Protein AF-A0A2Z2NX23-F1 (afdb_monomer)

Mean predicted aligned error: 9.56 Å

Secondary structure (DSSP, 8-state):
--EEEE-TTS--HHHHHHHHTSTTGGGEEEE-TT-SPPPSSSEEES--S-THHHHTT-SEEEE---HHHHHHHHHTT---EE---TTSS-THHHHHHHHHHHTTSSEE-SSGGGHHHHHHTHHHHHHTPPP---TTS--HHHHHHHHHHHTT-TTSSSSSS--S-----

Organism: NCBI:txid1192854

Radius of gyration: 20.47 Å; Cα contacts (8 Å, |Δi|>4): 260; chains: 1; bounding box: 51×57×55 Å

Solvent-accessible surface area (backbone atoms only — not comparable to full-atom values): 9864 Å² total; per-residue (Å²): 123,36,35,27,36,38,31,65,87,50,53,51,45,66,46,54,52,36,46,32,74,29,96,59,8,80,42,28,39,33,39,39,30,82,39,84,70,74,65,88,59,22,47,72,48,46,84,72,91,68,59,61,68,49,58,77,67,30,75,39,44,36,31,36,42,62,68,68,61,52,50,54,37,29,72,72,72,41,64,38,39,36,36,33,58,78,88,50,91,62,63,60,40,54,53,50,49,51,50,32,46,77,66,25,45,32,42,69,26,85,42,43,84,41,44,56,64,48,58,75,46,34,76,65,52,52,72,69,40,45,84,64,75,78,92,70,84,74,59,57,67,65,49,50,49,52,52,31,57,74,67,65,61,73,80,77,82,82,77,89,85,82,87,89,85,82,89,82,136

Sequence (169 aa):
MNIFVTVGTTSFDPLVEAVDKGPYAKNALIQIADGLYEPAVARWFRFEPGIQAHIDKADVVVCHGGGGSIFSLLEAGIVPLVVPNTLRRDKHQLEIARWLQRNSFAVVAMYPEQVNEVLESYEEAKQSCVAFTERRFFYQEPLNRMVRAHMGLDDLSSKDQKNSGGNNE

Foldseek 3Di:
DQEEEEADQDAQVLLVVLCLPAPCQQRYEYAGAPDPDDRPRHHYDHDDPDCVVVVVPGPAYEYLDDPVVCVVCLVVVHAHAHEHRPVDPDCVSVVVLVVCVVQQSHRYDPHSNCSRVCVVCVVVSNVSHDRDPPPPPDPPVVVVVVVCVVVVNPPPPPPPPPPDDDDDD

InterPro domains:
  IPR007235 Glycosyl transferase, family 28, C-terminal [PF04101] (3-111)
  IPR039042 UDP-N-acetylglucosamine transferase subunit Alg13-like [PTHR12867] (2-128)
  IPR048097 Cps14G polysaccharide biosynthesis glycosyltransferase-like domain [NF041548] (3-143)

Nearest PDB structures (foldseek):
  7d1i-assembly1_A-2  TM=7.167E-01  e=1.400E-04  Acinetobacter baumannii
  4lei-assembly1_A  TM=6.151E-01  e=4.224E-03  Saccharopolyspora spinosa
  4m60-assembly1_A  TM=5.139E-01  e=1.953E-03  Streptomyces antibioticus
  7naf-assembly1_w  TM=4.918E-01  e=5.959E-01  Saccharomyces cerevisiae BY4741
  8w9u-assembly1_B  TM=2.376E-01  e=3.379E+00  Bacillus subtilis subsp. subtilis str. 168

Structure (mmCIF, N/CA/C/O backbone):
data_AF-A0A2Z2NX23-F1
#
_entry.id   AF-A0A2Z2NX23-F1
#
loop_
_atom_site.group_PDB
_atom_site.id
_atom_site.type_symbol
_atom_site.label_atom_id
_atom_site.label_alt_id
_atom_site.label_comp_id
_atom_site.label_asym_id
_atom_site.label_entity_id
_atom_site.label_seq_id
_atom_site.pdbx_PDB_ins_code
_atom_site.Cartn_x
_atom_site.Cartn_y
_atom_site.Cartn_z
_atom_site.occupancy
_atom_site.B_iso_or_equiv
_atom_site.auth_seq_id
_atom_site.auth_comp_id
_atom_site.auth_asym_id
_atom_site.auth_atom_id
_atom_site.pdbx_PDB_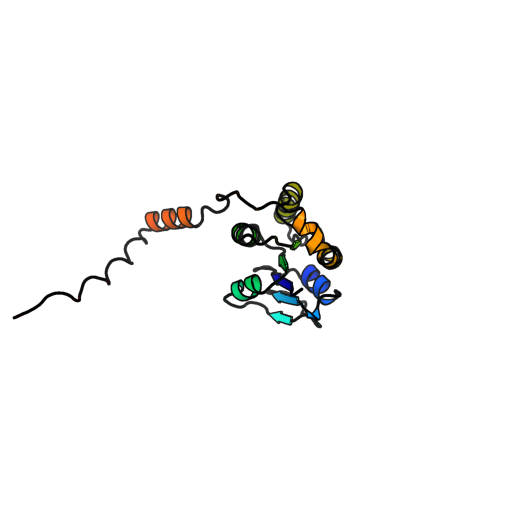model_num
ATOM 1 N N . MET A 1 1 ? -6.491 -7.683 11.327 1.00 89.19 1 MET A N 1
ATOM 2 C CA . MET A 1 1 ? -5.832 -6.834 10.326 1.00 89.19 1 MET A CA 1
ATOM 3 C C . MET A 1 1 ? -4.780 -7.632 9.580 1.0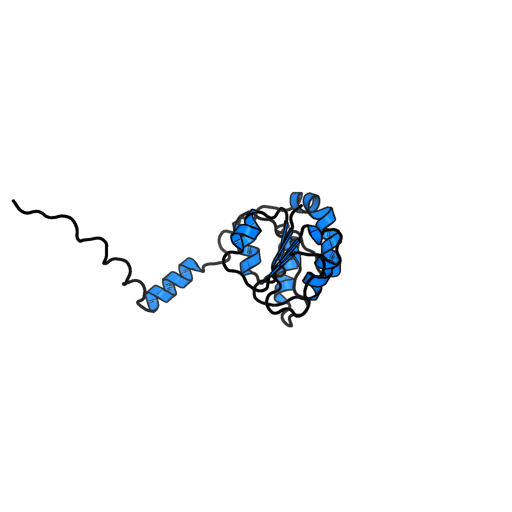0 89.19 1 MET A C 1
ATOM 5 O O . MET A 1 1 ? -3.643 -7.728 10.034 1.00 89.19 1 MET A O 1
ATOM 9 N N . ASN A 1 2 ? -5.198 -8.243 8.476 1.00 96.00 2 ASN A N 1
ATOM 10 C CA . ASN A 1 2 ? -4.369 -8.825 7.432 1.00 96.00 2 ASN A CA 1
ATOM 11 C C . ASN A 1 2 ? -4.049 -7.734 6.410 1.00 96.00 2 ASN A C 1
ATOM 13 O O . ASN A 1 2 ? -4.962 -7.075 5.911 1.00 96.00 2 ASN A O 1
ATOM 17 N N . ILE A 1 3 ? -2.771 -7.554 6.091 1.00 97.94 3 ILE A N 1
ATOM 18 C CA . ILE A 1 3 ? -2.323 -6.495 5.184 1.00 97.94 3 ILE A CA 1
ATOM 19 C C . ILE A 1 3 ? -1.782 -7.138 3.917 1.00 97.94 3 ILE A C 1
ATOM 21 O O . ILE A 1 3 ? -0.922 -8.018 3.980 1.00 97.94 3 ILE A O 1
ATOM 25 N N . PHE A 1 4 ? -2.256 -6.676 2.766 1.00 97.50 4 PHE A N 1
ATOM 26 C CA . PHE A 1 4 ? -1.643 -7.000 1.487 1.00 97.50 4 PHE A CA 1
ATOM 27 C C . PHE A 1 4 ? -0.970 -5.757 0.916 1.00 97.50 4 PHE A C 1
ATOM 29 O O . PHE A 1 4 ? -1.615 -4.729 0.732 1.00 97.50 4 PHE A O 1
ATOM 36 N N . VAL A 1 5 ? 0.329 -5.848 0.646 1.00 96.50 5 VAL A N 1
ATOM 37 C CA . VAL A 1 5 ? 1.117 -4.765 0.057 1.00 96.50 5 VAL A CA 1
ATOM 38 C C . VAL A 1 5 ? 1.483 -5.148 -1.368 1.00 96.50 5 VAL A C 1
ATOM 40 O O . VAL A 1 5 ? 2.073 -6.204 -1.594 1.00 96.50 5 VAL A O 1
ATOM 43 N N . THR A 1 6 ? 1.180 -4.283 -2.334 1.00 93.69 6 THR A N 1
ATOM 44 C CA . THR A 1 6 ? 1.593 -4.473 -3.728 1.00 93.69 6 THR A CA 1
ATOM 45 C C . THR A 1 6 ? 2.357 -3.274 -4.275 1.00 93.69 6 THR A C 1
ATOM 47 O O . THR A 1 6 ? 1.901 -2.129 -4.232 1.00 93.69 6 THR A O 1
ATOM 50 N N . VAL A 1 7 ? 3.534 -3.559 -4.834 1.00 90.38 7 VAL A N 1
ATOM 51 C CA . VAL A 1 7 ? 4.350 -2.602 -5.594 1.00 90.38 7 VAL A CA 1
ATOM 52 C C . VAL A 1 7 ? 4.127 -2.731 -7.116 1.00 90.38 7 VAL A C 1
ATOM 54 O O . VAL A 1 7 ? 4.826 -2.128 -7.928 1.00 90.38 7 VAL A O 1
ATOM 57 N N . GLY A 1 8 ? 3.138 -3.519 -7.551 1.00 85.56 8 GLY A N 1
ATOM 58 C CA . GLY A 1 8 ? 2.881 -3.755 -8.971 1.00 85.56 8 GLY A CA 1
ATOM 59 C C . GLY A 1 8 ? 4.107 -4.321 -9.696 1.00 85.56 8 GLY A C 1
ATOM 60 O O . GLY A 1 8 ? 4.696 -5.308 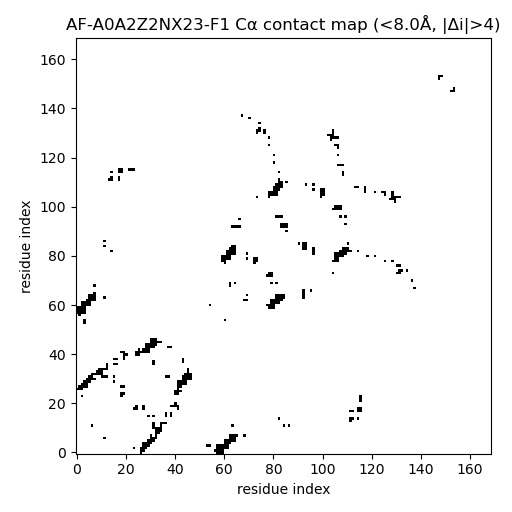-9.264 1.00 85.56 8 GLY A O 1
ATOM 61 N N . THR A 1 9 ? 4.486 -3.708 -10.818 1.00 84.25 9 THR A N 1
ATOM 62 C CA . THR A 1 9 ? 5.634 -4.139 -11.637 1.00 84.25 9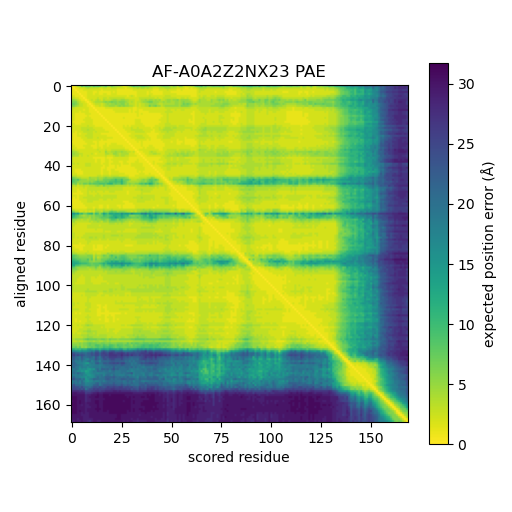 THR A CA 1
ATOM 63 C C . THR A 1 9 ? 6.919 -3.368 -11.361 1.00 84.25 9 THR A C 1
ATOM 65 O O . THR A 1 9 ? 7.924 -3.644 -12.004 1.00 84.25 9 THR A O 1
ATOM 68 N N . THR A 1 10 ? 6.897 -2.380 -10.465 1.00 86.88 10 THR A N 1
ATOM 69 C CA . THR A 1 10 ? 8.068 -1.546 -10.162 1.00 86.88 10 THR A CA 1
ATOM 70 C C . THR A 1 10 ? 8.403 -1.660 -8.688 1.00 86.88 10 THR A C 1
ATOM 72 O O . THR A 1 10 ? 7.557 -1.345 -7.852 1.00 86.88 10 THR A O 1
ATOM 75 N N . SER A 1 11 ? 9.628 -2.058 -8.365 1.00 89.56 11 SER A N 1
ATOM 76 C CA . SER A 1 11 ? 10.112 -2.111 -6.986 1.00 89.56 11 SER A CA 1
ATOM 77 C C . SER A 1 11 ? 9.988 -0.774 -6.247 1.00 89.56 11 SER A C 1
ATOM 79 O O . SER A 1 11 ? 10.035 0.318 -6.826 1.00 89.56 11 SER A O 1
ATOM 81 N N . PHE A 1 12 ? 9.790 -0.872 -4.933 1.00 93.06 12 PHE A N 1
ATOM 82 C CA . PHE A 1 12 ? 9.774 0.271 -4.027 1.00 93.06 12 PHE A CA 1
ATOM 83 C C . PHE A 1 12 ? 10.254 -0.156 -2.640 1.00 93.06 12 PHE A C 1
ATOM 85 O O . PHE A 1 12 ? 9.489 -0.201 -1.677 1.00 93.06 12 PHE A O 1
ATOM 92 N N . ASP A 1 13 ? 11.539 -0.494 -2.564 1.00 95.19 13 ASP A N 1
ATOM 93 C CA . ASP A 1 13 ? 12.176 -1.044 -1.365 1.00 95.19 13 ASP A CA 1
ATOM 94 C C . ASP A 1 13 ? 11.939 -0.211 -0.092 1.00 95.19 13 ASP A C 1
ATOM 96 O O . ASP A 1 13 ? 11.635 -0.824 0.926 1.00 95.19 13 ASP A O 1
ATOM 100 N N . PRO A 1 14 ? 11.932 1.142 -0.112 1.00 95.88 14 PRO A N 1
ATOM 101 C CA . PRO A 1 14 ? 11.593 1.924 1.079 1.00 95.88 14 PRO A CA 1
ATOM 102 C C . PRO A 1 14 ? 10.218 1.610 1.682 1.00 95.88 14 PRO A C 1
ATOM 104 O O . PRO A 1 14 ? 10.083 1.562 2.900 1.00 95.88 14 PRO A O 1
ATOM 107 N N . LEU A 1 15 ? 9.192 1.371 0.854 1.00 96.25 15 LEU A N 1
ATOM 108 C CA . LEU A 1 15 ? 7.868 0.966 1.342 1.00 96.25 15 LEU A CA 1
ATOM 109 C C . LEU A 1 15 ? 7.909 -0.441 1.935 1.00 96.25 15 LEU A C 1
ATOM 111 O O . LEU A 1 15 ? 7.345 -0.676 3.001 1.00 96.25 15 LEU A O 1
ATOM 115 N N . VAL A 1 16 ? 8.574 -1.366 1.245 1.00 96.88 16 VAL A N 1
ATOM 116 C CA . VAL A 1 16 ? 8.704 -2.755 1.697 1.00 96.88 16 VAL A CA 1
ATOM 117 C C . VAL A 1 16 ? 9.413 -2.809 3.052 1.00 96.88 16 VAL A C 1
ATOM 119 O O . VAL A 1 16 ? 8.911 -3.433 3.984 1.00 96.88 16 VAL A O 1
ATOM 122 N N . GLU A 1 17 ? 10.537 -2.107 3.177 1.00 97.62 17 GLU A N 1
ATOM 123 C CA . GLU A 1 17 ? 11.330 -2.016 4.400 1.00 97.62 17 GLU A CA 1
ATOM 124 C C . GLU A 1 17 ? 10.556 -1.342 5.538 1.00 97.62 17 GLU A C 1
ATOM 126 O O . GLU A 1 17 ? 10.591 -1.820 6.674 1.00 97.62 17 GLU A O 1
ATOM 131 N N . ALA A 1 18 ? 9.815 -0.267 5.249 1.00 97.75 18 ALA A N 1
ATOM 132 C CA . ALA A 1 18 ? 8.994 0.405 6.251 1.00 97.75 18 ALA A CA 1
ATOM 133 C C . ALA A 1 18 ? 7.909 -0.522 6.820 1.00 97.75 18 ALA A C 1
ATOM 135 O O . ALA A 1 18 ? 7.714 -0.552 8.036 1.00 97.75 18 ALA A O 1
ATOM 136 N N . VAL A 1 19 ? 7.233 -1.308 5.975 1.00 97.50 19 VAL A N 1
ATOM 137 C CA . VAL A 1 19 ? 6.221 -2.273 6.436 1.00 97.50 19 VAL A CA 1
ATOM 138 C C . VAL A 1 19 ? 6.862 -3.439 7.196 1.00 97.50 19 VAL A C 1
ATOM 140 O O . VAL A 1 19 ? 6.344 -3.828 8.241 1.00 97.50 19 VAL A O 1
ATOM 143 N N . ASP A 1 20 ? 7.989 -3.982 6.722 1.00 98.12 20 ASP A N 1
ATOM 144 C CA . ASP A 1 20 ? 8.667 -5.121 7.366 1.00 98.12 20 ASP A CA 1
ATOM 145 C C . ASP A 1 20 ? 9.223 -4.783 8.758 1.00 98.12 20 ASP A C 1
ATOM 147 O O . ASP A 1 20 ? 9.202 -5.610 9.670 1.00 98.12 20 ASP A O 1
ATOM 151 N N . LYS A 1 21 ? 9.673 -3.541 8.956 1.00 97.56 21 LYS A N 1
ATOM 152 C CA . LYS A 1 21 ? 10.122 -3.036 10.264 1.00 97.56 21 LYS A CA 1
ATOM 153 C C . LYS A 1 21 ? 8.973 -2.576 11.166 1.00 97.56 21 LYS A C 1
ATOM 155 O O . LYS A 1 21 ? 9.210 -2.195 12.312 1.00 97.56 21 LYS A O 1
ATOM 160 N N . GLY A 1 22 ? 7.747 -2.578 10.651 1.00 96.62 22 GLY A N 1
ATOM 161 C CA . GLY A 1 22 ? 6.560 -2.096 11.338 1.00 96.62 22 GLY A CA 1
ATOM 162 C C . GLY A 1 22 ? 5.940 -3.101 12.314 1.00 96.62 22 GLY A C 1
ATOM 163 O O . GLY A 1 22 ? 6.201 -4.306 12.248 1.00 96.62 22 GLY A O 1
ATOM 164 N N . PRO A 1 23 ? 5.035 -2.639 13.197 1.00 96.38 23 PRO A N 1
ATOM 165 C CA . PRO A 1 23 ? 4.348 -3.501 14.163 1.00 96.38 23 PRO A CA 1
ATOM 166 C C . PRO A 1 23 ? 3.448 -4.553 13.495 1.00 96.38 23 PRO A C 1
ATOM 168 O O . PRO A 1 23 ? 3.182 -5.606 14.076 1.00 96.38 23 PRO A O 1
ATOM 171 N N . TYR A 1 24 ? 3.010 -4.301 12.258 1.00 95.88 24 TYR A N 1
ATOM 172 C CA . TYR A 1 24 ? 2.118 -5.186 11.511 1.00 95.88 24 TYR A CA 1
ATOM 173 C C . TYR A 1 24 ? 2.827 -6.164 10.567 1.00 95.88 24 TYR A C 1
ATOM 175 O O . TYR A 1 24 ? 2.147 -6.922 9.874 1.00 95.88 24 TYR A O 1
ATOM 183 N N . ALA A 1 25 ? 4.163 -6.203 10.551 1.00 97.25 25 ALA A N 1
ATOM 184 C CA . ALA A 1 25 ? 4.936 -7.013 9.608 1.00 97.25 25 ALA A CA 1
ATOM 185 C C . ALA A 1 25 ? 4.513 -8.493 9.584 1.00 97.25 25 ALA A C 1
ATOM 187 O O . ALA A 1 25 ? 4.304 -9.069 8.521 1.00 97.25 25 ALA A O 1
ATOM 188 N N . LYS A 1 26 ? 4.265 -9.099 10.754 1.00 97.56 26 LYS A N 1
ATOM 189 C CA . LYS A 1 26 ? 3.827 -10.507 10.868 1.00 97.56 26 LYS A CA 1
ATOM 190 C C . LYS A 1 26 ? 2.484 -10.799 10.188 1.00 97.56 26 LYS A C 1
ATOM 192 O O . LYS A 1 26 ? 2.220 -11.944 9.824 1.00 97.56 26 LYS A O 1
ATOM 197 N N . ASN A 1 27 ? 1.650 -9.778 10.012 1.00 97.25 27 ASN A N 1
ATOM 198 C CA . ASN A 1 27 ? 0.334 -9.888 9.388 1.00 97.25 27 ASN A CA 1
ATOM 199 C C . ASN A 1 27 ? 0.346 -9.424 7.922 1.00 97.25 27 ASN A C 1
ATOM 201 O O . ASN A 1 27 ? -0.702 -9.433 7.269 1.00 97.25 27 ASN A O 1
ATOM 205 N N . ALA A 1 28 ? 1.507 -9.012 7.408 1.00 97.88 28 ALA A N 1
ATOM 206 C CA . ALA A 1 28 ? 1.666 -8.516 6.055 1.00 97.88 28 ALA A CA 1
ATOM 207 C C . ALA A 1 28 ? 2.061 -9.633 5.077 1.00 97.88 28 ALA A C 1
ATOM 209 O O . ALA A 1 28 ? 2.845 -10.538 5.387 1.00 97.88 28 ALA A O 1
ATOM 210 N N . LEU A 1 29 ? 1.502 -9.547 3.872 1.00 97.69 29 LEU A N 1
ATOM 211 C CA . LEU A 1 29 ? 1.969 -10.234 2.676 1.00 97.69 29 LEU A CA 1
ATOM 212 C C . LEU A 1 29 ? 2.372 -9.173 1.650 1.00 97.69 29 LEU A C 1
ATOM 214 O O . LEU A 1 29 ? 1.540 -8.351 1.271 1.00 97.69 29 LEU A O 1
ATOM 218 N N . ILE A 1 30 ? 3.626 -9.191 1.205 1.00 96.94 30 ILE A N 1
ATOM 219 C CA . ILE A 1 30 ? 4.197 -8.142 0.357 1.00 96.94 30 ILE A CA 1
ATOM 220 C C . ILE A 1 30 ? 4.615 -8.712 -1.001 1.00 96.94 30 ILE A C 1
ATOM 222 O O . ILE A 1 30 ? 5.454 -9.607 -1.085 1.00 96.94 30 ILE A O 1
ATOM 226 N N . GLN A 1 31 ? 4.076 -8.151 -2.078 1.00 95.25 31 GLN A N 1
ATOM 227 C CA . GLN A 1 31 ? 4.639 -8.310 -3.414 1.00 95.25 31 GLN A CA 1
ATOM 228 C C . GLN A 1 31 ? 5.800 -7.321 -3.586 1.00 95.25 31 GLN A C 1
ATOM 230 O O . GLN A 1 31 ? 5.564 -6.114 -3.549 1.00 95.25 31 GLN A O 1
ATOM 235 N N . ILE A 1 32 ? 7.025 -7.813 -3.807 1.00 94.81 32 ILE A N 1
ATOM 236 C CA . ILE A 1 32 ? 8.247 -6.981 -3.885 1.00 94.81 32 ILE A CA 1
ATOM 237 C C . ILE A 1 32 ? 8.758 -6.726 -5.314 1.00 94.81 32 ILE A C 1
ATOM 239 O O . ILE A 1 32 ? 9.731 -5.996 -5.492 1.00 94.81 32 ILE A O 1
ATOM 243 N N . ALA A 1 33 ? 8.117 -7.302 -6.339 1.00 92.56 33 ALA A N 1
ATOM 244 C CA . ALA A 1 33 ? 8.556 -7.211 -7.735 1.00 92.56 33 ALA A CA 1
ATOM 245 C C . ALA A 1 33 ? 10.041 -7.619 -7.909 1.00 92.56 33 ALA A C 1
ATOM 247 O O . ALA A 1 33 ? 10.459 -8.688 -7.451 1.00 92.56 33 ALA A O 1
ATOM 248 N N . ASP A 1 34 ? 10.841 -6.784 -8.571 1.00 92.94 34 ASP A N 1
ATOM 249 C CA . ASP A 1 34 ? 12.286 -6.944 -8.762 1.00 92.94 34 ASP A CA 1
ATOM 250 C C . ASP A 1 34 ? 13.132 -6.268 -7.664 1.00 92.94 34 ASP A C 1
ATOM 252 O O . ASP A 1 34 ? 14.333 -6.081 -7.843 1.00 92.94 34 ASP A O 1
ATOM 256 N N . GLY A 1 35 ? 12.517 -5.925 -6.524 1.00 91.94 35 GLY A N 1
ATOM 257 C CA . GLY A 1 35 ? 13.170 -5.255 -5.397 1.00 91.94 35 GLY A CA 1
ATOM 258 C C . GLY A 1 35 ? 14.317 -6.063 -4.795 1.00 91.94 35 GLY A C 1
ATOM 259 O O . GLY A 1 35 ? 14.335 -7.301 -4.860 1.00 91.94 35 GLY A O 1
ATOM 260 N N . LEU A 1 36 ? 15.289 -5.355 -4.221 1.00 94.75 36 LEU A N 1
ATOM 261 C CA . LEU A 1 36 ? 16.497 -5.950 -3.645 1.00 94.75 36 LEU A CA 1
ATOM 262 C C . LEU A 1 36 ? 16.331 -6.245 -2.157 1.00 94.75 36 LEU A C 1
ATOM 264 O O . LEU A 1 36 ? 16.958 -7.167 -1.640 1.00 94.75 36 LEU A O 1
ATOM 268 N N . TYR A 1 37 ? 15.489 -5.473 -1.474 1.00 96.31 37 TYR A N 1
ATOM 269 C CA . TYR A 1 37 ? 15.155 -5.720 -0.082 1.00 96.31 37 TYR A CA 1
ATOM 270 C C . TYR A 1 37 ? 14.211 -6.924 0.057 1.00 96.31 37 TYR A C 1
ATOM 272 O O . TYR A 1 37 ? 13.069 -6.896 -0.408 1.00 96.31 37 TYR A O 1
ATOM 280 N N . GLU A 1 38 ? 14.682 -7.974 0.731 1.00 97.31 38 GLU A N 1
ATOM 281 C CA . GLU A 1 38 ? 13.885 -9.150 1.088 1.00 97.31 38 GLU A CA 1
ATOM 282 C C . GLU A 1 38 ? 13.412 -9.031 2.549 1.00 97.31 38 GLU A C 1
ATOM 284 O O . GLU A 1 38 ? 14.255 -8.987 3.451 1.00 97.31 38 GLU A O 1
ATOM 289 N N . PRO A 1 39 ? 12.088 -8.968 2.802 1.00 97.75 39 PRO A N 1
ATOM 290 C CA . PRO A 1 39 ? 11.538 -8.881 4.153 1.00 97.75 39 PRO A CA 1
ATOM 291 C C . PRO A 1 39 ? 12.002 -10.018 5.067 1.00 97.75 39 PRO A C 1
ATOM 293 O O . PRO A 1 39 ? 12.000 -11.190 4.676 1.00 97.75 39 PRO A O 1
ATOM 296 N N . ALA A 1 40 ? 12.359 -9.671 6.303 1.00 97.69 40 ALA A N 1
ATOM 297 C CA . ALA A 1 40 ? 12.801 -10.621 7.318 1.00 97.69 40 ALA A CA 1
ATOM 298 C C . ALA A 1 40 ? 11.644 -11.147 8.183 1.00 97.69 40 ALA A C 1
ATOM 300 O O . ALA A 1 40 ? 11.740 -12.245 8.737 1.00 97.69 40 ALA A O 1
ATOM 301 N N . VAL A 1 41 ? 10.566 -10.369 8.330 1.00 97.81 41 VAL A N 1
ATOM 302 C CA . VAL A 1 41 ? 9.432 -10.683 9.212 1.00 97.81 41 VAL A CA 1
ATOM 303 C C . VAL A 1 41 ? 8.155 -10.919 8.412 1.00 97.81 41 VAL A C 1
ATOM 305 O O . VAL A 1 41 ? 7.437 -11.889 8.669 1.00 97.81 41 VAL A O 1
ATOM 308 N N . ALA A 1 42 ? 7.854 -10.037 7.462 1.00 97.88 42 ALA A N 1
ATOM 309 C CA . ALA A 1 42 ? 6.686 -10.145 6.608 1.00 97.88 42 ALA A CA 1
ATOM 310 C C . ALA A 1 42 ? 6.828 -11.292 5.607 1.00 97.88 42 ALA A C 1
ATOM 312 O O . ALA A 1 42 ? 7.914 -11.609 5.118 1.00 97.88 42 ALA A O 1
ATOM 313 N N . ARG A 1 43 ? 5.698 -11.906 5.252 1.00 97.69 43 ARG A N 1
ATOM 314 C CA . ARG A 1 43 ? 5.676 -12.867 4.145 1.00 97.69 43 ARG A CA 1
ATOM 315 C C . ARG A 1 43 ? 5.784 -12.101 2.837 1.00 97.69 43 ARG A C 1
ATOM 317 O O . ARG A 1 43 ? 5.199 -11.026 2.705 1.00 97.69 43 ARG A O 1
ATOM 324 N N . TRP A 1 44 ? 6.468 -12.667 1.850 1.00 97.19 44 TRP A N 1
ATOM 325 C CA . TRP A 1 44 ? 6.673 -11.979 0.583 1.00 97.19 44 TRP A CA 1
ATOM 326 C C . TRP A 1 44 ? 6.757 -12.915 -0.616 1.00 97.19 44 TRP A C 1
ATOM 328 O O . TRP A 1 44 ? 7.005 -14.113 -0.484 1.00 97.19 44 TRP A O 1
ATOM 338 N N . PHE A 1 45 ? 6.541 -12.335 -1.792 1.00 95.88 45 PHE A N 1
ATOM 339 C CA . PHE A 1 45 ? 6.776 -12.956 -3.091 1.00 95.88 45 PHE A CA 1
ATOM 340 C C . PHE A 1 45 ? 7.180 -11.885 -4.112 1.00 95.88 45 PHE A C 1
ATOM 342 O O . PHE A 1 45 ? 6.905 -10.699 -3.931 1.00 95.88 45 PHE A O 1
ATOM 349 N N . ARG A 1 46 ? 7.845 -12.281 -5.202 1.00 93.06 46 ARG A N 1
ATOM 350 C CA . ARG A 1 46 ? 8.254 -11.342 -6.267 1.00 93.06 46 ARG A CA 1
ATOM 351 C C . ARG A 1 46 ? 7.101 -11.057 -7.222 1.00 93.06 46 ARG A C 1
ATOM 353 O O . ARG A 1 46 ? 6.569 -9.950 -7.256 1.00 93.06 46 ARG A O 1
ATOM 360 N N . PHE A 1 47 ? 6.693 -12.088 -7.955 1.00 88.62 47 PHE A N 1
ATOM 361 C CA . PHE A 1 47 ? 5.579 -12.058 -8.893 1.00 88.62 47 PHE A CA 1
ATOM 362 C C . PHE A 1 47 ? 4.806 -13.367 -8.798 1.00 88.62 47 PHE A C 1
ATOM 364 O O . PHE A 1 47 ? 5.403 -14.440 -8.854 1.00 88.62 47 PHE A O 1
ATOM 371 N N . GLU A 1 48 ? 3.487 -13.266 -8.682 1.00 83.94 48 GLU A N 1
ATOM 372 C CA . GLU A 1 48 ? 2.587 -14.414 -8.664 1.00 83.94 48 GLU A CA 1
ATOM 373 C C . GLU A 1 48 ? 1.353 -14.106 -9.528 1.00 83.94 48 GLU A C 1
ATOM 375 O O . GLU A 1 48 ? 0.821 -12.989 -9.460 1.00 83.94 48 GLU A O 1
ATOM 380 N N . PRO A 1 49 ? 0.889 -15.050 -10.368 1.00 80.00 49 PRO A N 1
ATOM 381 C CA . PRO A 1 49 ? -0.398 -14.918 -11.036 1.00 80.00 49 PRO A CA 1
ATOM 382 C C . PRO A 1 49 ? -1.536 -14.884 -10.008 1.00 80.00 49 PRO A C 1
ATOM 384 O O . PRO A 1 49 ? -1.594 -15.724 -9.120 1.00 80.00 49 PRO A O 1
ATOM 387 N N . GLY A 1 50 ? -2.493 -13.968 -10.165 1.00 81.19 50 GLY A N 1
ATOM 388 C CA . GLY A 1 50 ? -3.728 -14.007 -9.370 1.00 81.19 50 GLY A CA 1
ATOM 389 C C . GLY A 1 50 ? -3.664 -13.314 -8.006 1.00 81.19 50 GLY A C 1
ATOM 390 O O . GLY A 1 50 ? -4.261 -13.797 -7.046 1.00 81.19 50 GLY A O 1
ATOM 391 N N . ILE A 1 51 ? -3.051 -12.125 -7.931 1.00 89.00 51 ILE A N 1
ATOM 392 C CA . ILE A 1 51 ? -3.042 -11.290 -6.711 1.00 89.00 51 ILE A CA 1
ATOM 393 C C . ILE A 1 51 ? -4.443 -10.922 -6.189 1.00 89.00 51 ILE A C 1
ATOM 395 O O . ILE A 1 51 ? -4.577 -10.520 -5.036 1.00 89.00 51 ILE A O 1
ATOM 399 N N . GLN A 1 52 ? -5.490 -11.092 -7.005 1.00 90.25 52 GLN A N 1
ATOM 400 C CA . GLN A 1 52 ? -6.880 -10.855 -6.615 1.00 90.25 52 GLN A CA 1
ATOM 401 C C . GLN A 1 52 ? -7.265 -11.643 -5.357 1.00 90.25 52 GLN A C 1
ATOM 403 O O . GLN A 1 52 ? -7.865 -11.087 -4.447 1.00 90.25 52 GLN A O 1
ATOM 408 N N . ALA A 1 53 ? -6.822 -12.898 -5.234 1.00 92.00 53 ALA A N 1
ATOM 409 C CA . ALA A 1 53 ? -7.112 -13.706 -4.052 1.00 92.00 53 ALA A CA 1
ATOM 410 C C . ALA A 1 53 ? -6.456 -13.159 -2.769 1.00 92.00 53 ALA A C 1
ATOM 412 O O . ALA A 1 53 ? -6.916 -13.465 -1.668 1.00 92.00 53 ALA A O 1
ATOM 413 N N . HIS A 1 54 ? -5.369 -12.389 -2.888 1.00 94.38 54 HIS A N 1
ATOM 414 C CA . HIS A 1 54 ? -4.748 -11.696 -1.758 1.00 94.38 54 HIS A CA 1
ATOM 415 C C . HIS A 1 54 ? -5.470 -10.393 -1.434 1.00 94.38 54 HIS A C 1
ATOM 417 O O . HIS A 1 54 ? -5.672 -10.107 -0.258 1.00 94.38 54 HIS A O 1
ATOM 423 N N . ILE A 1 55 ? -5.899 -9.658 -2.463 1.00 94.00 55 ILE A N 1
ATOM 424 C CA . ILE A 1 55 ? -6.726 -8.454 -2.335 1.00 94.00 55 ILE A CA 1
ATOM 425 C C . ILE A 1 55 ? -8.028 -8.786 -1.593 1.00 94.00 55 ILE A C 1
ATOM 427 O O . ILE A 1 55 ? -8.328 -8.148 -0.591 1.00 94.00 55 ILE A O 1
ATOM 431 N N . ASP A 1 56 ? -8.740 -9.836 -2.008 1.00 92.69 56 ASP A N 1
ATOM 432 C CA . ASP A 1 56 ? -10.040 -10.220 -1.437 1.00 92.69 56 ASP A CA 1
ATOM 433 C C . ASP A 1 56 ? -9.957 -10.674 0.033 1.00 92.69 56 ASP A C 1
ATOM 435 O O . ASP A 1 56 ? -10.946 -10.633 0.761 1.00 92.69 56 ASP A O 1
ATOM 439 N N . LYS A 1 57 ? -8.784 -11.145 0.477 1.00 94.00 57 LYS A N 1
ATOM 440 C CA . LYS A 1 57 ? -8.542 -11.624 1.851 1.00 94.00 57 LYS A CA 1
ATOM 441 C C . LYS A 1 57 ? -7.939 -10.560 2.769 1.00 94.00 57 LYS A C 1
ATOM 443 O O . LYS A 1 57 ? -7.765 -10.828 3.960 1.00 94.00 57 LYS A O 1
ATOM 448 N N . ALA A 1 58 ? -7.536 -9.416 2.223 1.00 96.44 58 ALA A N 1
ATOM 449 C CA . ALA A 1 58 ? -6.881 -8.364 2.980 1.00 96.44 58 ALA A CA 1
ATOM 450 C C . ALA A 1 58 ? -7.913 -7.462 3.663 1.00 96.44 58 ALA A C 1
ATOM 452 O O . ALA A 1 58 ? -8.897 -7.058 3.052 1.00 96.44 58 ALA A O 1
ATOM 453 N N . ASP A 1 59 ? -7.640 -7.093 4.914 1.00 96.50 59 ASP A N 1
ATOM 454 C CA . ASP A 1 59 ? -8.394 -6.039 5.600 1.00 96.50 59 ASP A CA 1
ATOM 455 C C . ASP A 1 59 ? -7.968 -4.660 5.059 1.00 96.50 59 ASP A C 1
ATOM 457 O O . ASP A 1 59 ? -8.782 -3.745 4.920 1.00 96.50 59 ASP A O 1
ATOM 461 N N . VAL A 1 60 ? -6.680 -4.539 4.705 1.00 97.25 60 VAL A N 1
ATOM 462 C CA . VAL A 1 60 ? -6.071 -3.337 4.129 1.00 97.25 60 VAL A CA 1
ATOM 463 C C . VAL A 1 60 ? -5.209 -3.708 2.930 1.00 97.25 60 VAL A C 1
ATOM 465 O O . VAL A 1 60 ? -4.310 -4.549 3.035 1.00 97.25 60 VAL A O 1
ATOM 468 N N . VAL A 1 61 ? -5.439 -3.032 1.805 1.00 97.19 61 VAL A N 1
ATOM 469 C CA . VAL A 1 61 ? -4.560 -3.101 0.633 1.00 97.19 61 VAL A CA 1
ATOM 470 C C . VAL A 1 61 ? -3.696 -1.847 0.588 1.00 97.19 61 VAL A C 1
ATOM 472 O O . VAL A 1 61 ? -4.201 -0.743 0.383 1.00 97.19 61 VAL A O 1
ATOM 475 N N . VAL A 1 62 ? -2.389 -2.023 0.768 1.00 97.00 62 VAL A N 1
ATOM 476 C CA . VAL A 1 62 ? -1.385 -0.970 0.610 1.00 97.00 62 VAL A CA 1
ATOM 477 C C . VAL A 1 62 ? -0.832 -1.040 -0.806 1.00 97.00 62 VAL A C 1
ATOM 479 O O . VAL A 1 62 ? -0.385 -2.097 -1.255 1.00 97.00 62 VAL A O 1
ATOM 482 N N . CYS A 1 63 ? -0.826 0.075 -1.526 1.00 93.12 63 CYS A N 1
ATOM 483 C CA . CYS A 1 63 ? -0.225 0.114 -2.853 1.00 93.12 63 CYS A CA 1
ATOM 484 C C . CYS A 1 63 ? 0.511 1.425 -3.093 1.00 93.12 63 CYS A C 1
ATOM 486 O O . CYS A 1 63 ? 0.063 2.495 -2.688 1.00 93.12 63 CYS A O 1
ATOM 488 N N . HIS A 1 64 ? 1.632 1.356 -3.806 1.00 86.69 64 HIS A N 1
ATOM 489 C CA . HIS A 1 64 ? 2.242 2.571 -4.359 1.00 86.69 64 HIS A CA 1
ATOM 490 C C . HIS A 1 64 ? 1.674 2.972 -5.718 1.00 86.69 64 HIS A C 1
ATOM 492 O O . HIS A 1 64 ? 2.007 4.037 -6.232 1.00 86.69 64 HIS A O 1
ATOM 498 N N . GLY A 1 65 ? 0.871 2.061 -6.285 1.00 68.31 65 GLY A N 1
ATOM 499 C CA . GLY A 1 65 ? 0.763 1.760 -7.707 1.00 68.31 65 GLY A CA 1
ATOM 500 C C . GLY A 1 65 ? 0.564 2.941 -8.651 1.00 68.31 65 GLY A C 1
ATOM 501 O O . GLY A 1 65 ? 0.054 4.003 -8.305 1.00 68.31 65 GLY A O 1
ATOM 502 N N . GLY A 1 66 ? 0.897 2.707 -9.925 1.00 73.38 66 GLY A N 1
ATOM 503 C CA . GLY A 1 66 ? 0.418 3.552 -11.018 1.00 73.38 66 GLY A CA 1
ATOM 504 C C . GLY A 1 66 ? -1.113 3.575 -11.063 1.00 73.38 66 GLY A C 1
ATOM 505 O O . GLY A 1 66 ? -1.760 2.645 -10.581 1.00 73.38 66 GLY A O 1
ATOM 506 N N . GLY A 1 67 ? -1.689 4.624 -11.661 1.00 78.12 67 GLY A N 1
ATOM 507 C CA . GLY A 1 67 ? -3.132 4.898 -11.605 1.00 78.12 67 GLY A CA 1
ATOM 508 C C . GLY A 1 67 ? -4.028 3.670 -11.815 1.00 78.12 67 GLY A C 1
ATOM 509 O O . GLY A 1 67 ? -4.959 3.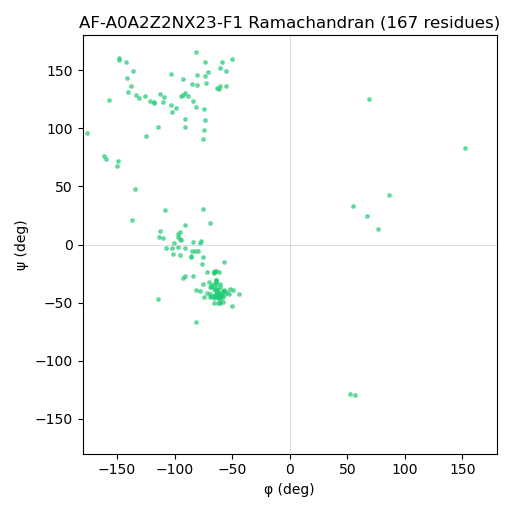480 -11.045 1.00 78.12 67 GLY A O 1
ATOM 510 N N . GLY A 1 68 ? -3.706 2.787 -12.770 1.00 82.94 68 GLY A N 1
ATOM 511 C CA . GLY A 1 68 ? -4.489 1.576 -13.058 1.00 82.94 68 GLY A CA 1
ATOM 512 C C . GLY A 1 68 ? -4.807 0.716 -11.832 1.00 82.94 68 GLY A C 1
ATOM 513 O O . GLY A 1 68 ? -5.973 0.457 -11.566 1.00 82.94 68 GLY A O 1
ATOM 514 N N . SER A 1 69 ? -3.802 0.330 -11.041 1.00 85.56 69 SER A N 1
ATOM 515 C CA . SER A 1 69 ? -4.015 -0.519 -9.858 1.00 85.56 69 SER A CA 1
ATOM 516 C C . SER A 1 69 ? -4.861 0.167 -8.788 1.00 85.56 69 SER A C 1
ATOM 518 O O . SER A 1 69 ? -5.737 -0.463 -8.204 1.00 85.56 69 SER A O 1
ATOM 520 N N . ILE A 1 70 ? -4.617 1.459 -8.549 1.00 91.25 70 ILE A N 1
ATOM 521 C CA . ILE A 1 70 ? -5.378 2.237 -7.568 1.00 91.25 70 ILE A CA 1
ATOM 522 C C . ILE A 1 70 ? -6.849 2.301 -7.983 1.00 91.25 70 ILE A C 1
ATOM 524 O O . ILE A 1 70 ? -7.731 2.000 -7.185 1.00 91.25 70 ILE A O 1
ATOM 528 N N . PHE A 1 71 ? -7.117 2.667 -9.237 1.00 89.62 71 PHE A N 1
ATOM 529 C CA . PHE A 1 71 ? -8.482 2.804 -9.728 1.00 89.62 71 PHE A CA 1
ATOM 530 C C . PHE A 1 71 ? -9.205 1.457 -9.807 1.00 89.62 71 PHE A C 1
ATOM 532 O O . PHE A 1 71 ? -10.367 1.406 -9.428 1.00 89.62 71 PHE A O 1
ATOM 539 N N . SER A 1 72 ? -8.532 0.358 -10.170 1.00 88.00 72 SER A N 1
ATOM 540 C CA . SER A 1 72 ? -9.134 -0.982 -10.094 1.00 88.00 72 SER A CA 1
ATOM 541 C C . SER A 1 72 ? -9.606 -1.340 -8.680 1.00 88.00 72 SER A C 1
ATOM 543 O O . SER A 1 72 ? -10.680 -1.916 -8.527 1.00 88.00 72 SER A O 1
ATOM 545 N N . LEU A 1 73 ? -8.838 -0.988 -7.639 1.00 92.06 73 LEU A N 1
ATOM 546 C CA . LEU A 1 73 ? -9.249 -1.212 -6.246 1.00 92.06 73 LEU A CA 1
ATOM 547 C C . LEU A 1 73 ? -10.468 -0.358 -5.885 1.00 92.06 73 LEU A C 1
ATOM 549 O O . LEU A 1 73 ? -11.440 -0.870 -5.332 1.00 92.06 73 LEU A O 1
ATOM 553 N N . LEU A 1 74 ? -10.438 0.924 -6.251 1.00 92.50 74 LEU A N 1
ATOM 554 C CA . LEU A 1 74 ? -11.541 1.852 -6.007 1.00 92.50 74 LEU A CA 1
ATOM 555 C C . LEU A 1 74 ? -12.834 1.420 -6.716 1.00 92.50 74 LEU A C 1
ATOM 557 O O . LEU A 1 74 ? -13.905 1.459 -6.115 1.00 92.50 74 LEU A O 1
ATOM 561 N N . GLU A 1 75 ? -12.742 0.965 -7.968 1.00 89.56 75 GLU A N 1
ATOM 562 C CA . GLU A 1 75 ? -13.867 0.426 -8.745 1.00 89.56 75 GLU A CA 1
ATOM 563 C C . GLU A 1 75 ? -14.438 -0.862 -8.131 1.00 89.56 75 GLU A C 1
ATOM 565 O O . GLU A 1 75 ? -15.644 -1.097 -8.209 1.00 89.56 75 GLU A O 1
ATOM 570 N N . ALA A 1 76 ? -13.600 -1.664 -7.466 1.00 88.81 76 ALA A N 1
ATOM 571 C CA . ALA A 1 76 ? -14.022 -2.830 -6.689 1.00 88.81 76 ALA A CA 1
ATOM 572 C C . ALA A 1 76 ? -14.620 -2.467 -5.312 1.00 88.81 76 ALA A C 1
ATOM 574 O O . ALA A 1 76 ? -14.992 -3.357 -4.548 1.00 88.81 76 ALA A O 1
ATOM 575 N N . GLY A 1 77 ? -14.720 -1.176 -4.975 1.00 90.88 77 GLY A N 1
ATOM 576 C CA . GLY A 1 77 ? -15.226 -0.701 -3.684 1.00 90.88 77 GLY A CA 1
ATOM 577 C C . GLY A 1 77 ? -14.227 -0.843 -2.533 1.00 90.88 77 GLY A C 1
ATOM 578 O O . GLY A 1 77 ? -14.606 -0.712 -1.369 1.00 90.88 77 GLY A O 1
ATOM 579 N N . ILE A 1 78 ? -12.957 -1.108 -2.838 1.00 93.50 78 ILE A N 1
ATOM 580 C CA . ILE A 1 78 ? -11.882 -1.218 -1.855 1.00 93.50 78 ILE A CA 1
ATOM 581 C C . ILE A 1 78 ? -11.259 0.165 -1.678 1.00 93.50 78 ILE A C 1
ATOM 583 O O . ILE A 1 78 ? -10.896 0.815 -2.654 1.00 93.50 78 ILE A O 1
ATOM 587 N N . VAL A 1 79 ? -11.103 0.609 -0.429 1.00 96.12 79 VAL A N 1
ATOM 588 C CA . VAL A 1 79 ? -10.408 1.860 -0.086 1.00 96.12 79 VAL A CA 1
ATOM 589 C C . VAL A 1 79 ? -8.928 1.544 0.159 1.00 96.12 79 VAL A C 1
ATOM 591 O O . VAL A 1 79 ? -8.598 1.030 1.229 1.00 96.12 79 VAL A O 1
ATOM 594 N N . PRO A 1 80 ? -8.010 1.794 -0.790 1.00 96.44 80 PRO A N 1
ATOM 595 C CA . PRO A 1 80 ? -6.603 1.479 -0.587 1.00 96.44 80 PRO A CA 1
ATOM 596 C C . PRO A 1 80 ? -5.927 2.460 0.380 1.00 96.44 80 PRO A C 1
ATOM 598 O O . PRO A 1 80 ? -6.346 3.613 0.513 1.00 96.44 80 PRO A O 1
ATOM 601 N N . LEU A 1 81 ? -4.829 2.011 0.993 1.00 97.44 81 LEU A N 1
ATOM 602 C CA . LEU A 1 81 ? -3.806 2.883 1.567 1.00 97.44 81 LEU A CA 1
ATOM 603 C C . LEU A 1 81 ? -2.747 3.137 0.488 1.00 97.44 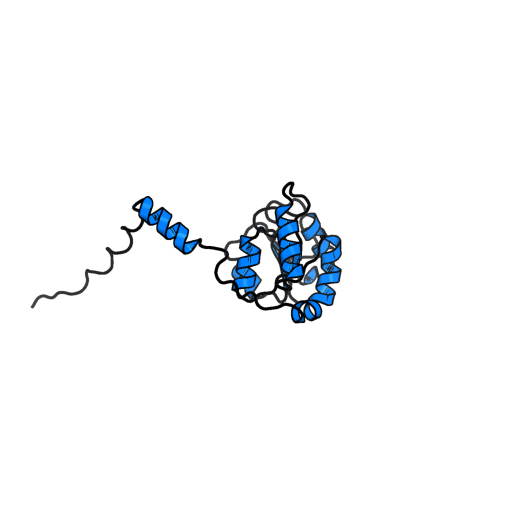81 LEU A C 1
ATOM 605 O O . LEU A 1 81 ? -1.986 2.242 0.115 1.00 97.44 81 LEU A O 1
ATOM 609 N N . VAL A 1 82 ? -2.718 4.352 -0.050 1.00 96.69 82 VAL A N 1
ATOM 610 C CA . VAL A 1 82 ? -1.820 4.735 -1.143 1.00 96.69 82 VAL A CA 1
ATOM 611 C C . VAL A 1 82 ? -0.534 5.339 -0.589 1.00 96.69 82 VAL A C 1
ATOM 613 O O . VAL A 1 82 ? -0.587 6.281 0.203 1.00 96.69 82 VAL A O 1
ATOM 616 N N . VAL A 1 83 ? 0.614 4.830 -1.045 1.00 95.88 83 VAL A N 1
ATOM 617 C CA . VAL A 1 83 ? 1.949 5.352 -0.704 1.00 95.88 83 VAL A CA 1
ATOM 618 C C . VAL A 1 83 ? 2.724 5.674 -1.983 1.00 95.88 83 VAL A C 1
ATOM 620 O O . VAL A 1 83 ? 3.344 4.773 -2.542 1.00 95.88 83 VAL A O 1
ATOM 623 N N . PRO A 1 84 ? 2.696 6.913 -2.504 1.00 92.62 84 PRO A N 1
ATOM 624 C CA . PRO A 1 84 ? 3.263 7.215 -3.818 1.00 92.62 84 PRO A CA 1
ATOM 625 C C . PRO A 1 84 ? 4.768 6.917 -3.864 1.00 92.62 84 PRO A C 1
ATOM 627 O O . PRO A 1 84 ? 5.511 7.292 -2.955 1.00 92.62 84 PRO A O 1
ATOM 630 N N . ASN A 1 85 ? 5.243 6.283 -4.942 1.00 88.69 85 ASN A N 1
ATOM 631 C CA . ASN A 1 85 ? 6.667 6.004 -5.113 1.00 88.69 85 ASN A CA 1
ATOM 632 C C . ASN A 1 85 ? 7.423 7.286 -5.488 1.00 88.69 85 ASN A C 1
ATOM 634 O O . ASN A 1 85 ? 7.469 7.700 -6.648 1.00 88.69 85 ASN A O 1
ATOM 638 N N . THR A 1 86 ? 8.037 7.913 -4.488 1.00 78.81 86 THR A N 1
ATOM 639 C CA . THR A 1 86 ? 8.806 9.157 -4.628 1.00 78.81 86 THR A CA 1
ATOM 640 C C . THR A 1 86 ? 10.177 8.967 -5.280 1.00 78.81 86 THR A C 1
ATOM 642 O O . THR A 1 86 ? 10.800 9.958 -5.659 1.00 78.81 86 THR A O 1
ATOM 645 N N . LEU A 1 87 ? 10.648 7.725 -5.456 1.00 80.06 87 LEU A N 1
ATOM 646 C CA . LEU A 1 87 ? 11.912 7.436 -6.147 1.00 80.06 87 LEU A CA 1
ATOM 647 C C . LEU A 1 87 ? 11.790 7.561 -7.668 1.00 80.06 87 LEU A C 1
ATOM 649 O O . LEU A 1 87 ? 12.793 7.657 -8.380 1.00 80.06 87 LEU A O 1
ATOM 653 N N . ARG A 1 88 ? 10.561 7.562 -8.187 1.00 76.06 88 ARG A N 1
ATOM 654 C CA . ARG A 1 88 ? 10.314 7.782 -9.605 1.00 76.06 88 ARG A CA 1
ATOM 655 C C . ARG A 1 88 ? 10.551 9.245 -9.976 1.00 76.06 88 ARG A C 1
ATOM 657 O O . ARG A 1 88 ? 10.162 10.166 -9.265 1.00 76.06 88 ARG A O 1
ATOM 664 N N . ARG A 1 89 ? 11.177 9.463 -11.139 1.00 68.56 89 ARG A N 1
ATOM 665 C CA . ARG A 1 89 ? 11.448 10.816 -11.663 1.00 68.56 89 ARG A CA 1
ATOM 666 C C . ARG A 1 89 ? 10.163 11.582 -11.981 1.00 68.56 89 ARG A C 1
ATOM 668 O O . ARG A 1 89 ? 10.146 12.809 -11.901 1.00 68.56 89 ARG A O 1
ATOM 675 N N . ASP A 1 90 ? 9.108 10.873 -12.369 1.00 73.62 90 ASP A N 1
ATOM 676 C CA . ASP A 1 90 ? 7.810 11.446 -12.686 1.00 73.62 90 ASP A CA 1
ATOM 677 C C . ASP A 1 90 ? 6.963 11.660 -11.425 1.00 73.62 90 ASP A C 1
ATOM 679 O O . ASP A 1 90 ? 6.664 10.735 -10.676 1.00 73.62 90 ASP A O 1
ATOM 683 N N . LYS A 1 91 ? 6.524 12.905 -11.214 1.00 77.50 91 LYS A N 1
ATOM 684 C CA . LYS A 1 91 ? 5.729 13.309 -10.040 1.00 77.50 91 LYS A CA 1
ATOM 685 C C . LYS A 1 91 ? 4.254 12.900 -10.126 1.00 77.50 91 LYS A C 1
ATOM 687 O O . LYS A 1 91 ? 3.485 13.215 -9.220 1.00 77.50 91 LYS A O 1
ATOM 692 N N . HIS A 1 92 ? 3.856 12.187 -11.177 1.00 82.50 92 HIS A N 1
ATOM 693 C CA . HIS A 1 92 ? 2.461 11.832 -11.433 1.00 82.50 92 HIS A CA 1
ATOM 694 C C . HIS A 1 92 ? 1.845 10.981 -10.324 1.00 82.50 92 HIS A C 1
ATOM 696 O O . HIS A 1 92 ? 0.692 11.194 -9.964 1.00 82.50 92 HIS A O 1
ATOM 702 N N . GLN A 1 93 ? 2.605 10.069 -9.716 1.00 82.94 93 GLN A N 1
ATOM 703 C CA . GLN A 1 93 ? 2.085 9.279 -8.594 1.00 82.94 93 GLN A CA 1
ATOM 704 C C . GLN A 1 93 ? 1.756 10.150 -7.375 1.00 82.94 93 GLN A C 1
ATOM 706 O O . GLN A 1 93 ? 0.737 9.948 -6.721 1.00 82.94 93 GLN A O 1
ATOM 711 N N . LEU A 1 94 ? 2.570 11.174 -7.109 1.00 87.88 94 LEU A N 1
ATOM 712 C CA . LEU A 1 94 ? 2.320 12.131 -6.033 1.00 87.88 94 LEU A CA 1
ATOM 713 C C . LEU A 1 94 ? 1.107 13.025 -6.332 1.00 87.88 94 LEU A C 1
ATOM 715 O O . LEU A 1 94 ? 0.347 13.367 -5.428 1.00 87.88 94 LEU A O 1
ATOM 719 N N . GLU A 1 95 ? 0.912 13.412 -7.594 1.00 88.50 95 GLU A N 1
ATOM 720 C CA . GLU A 1 95 ? -0.277 14.151 -8.038 1.00 88.50 95 GLU A CA 1
ATOM 721 C C . GLU A 1 95 ? -1.552 13.323 -7.854 1.00 88.50 95 GLU A C 1
ATOM 723 O O . GLU A 1 95 ? -2.524 13.828 -7.290 1.00 88.50 95 GLU A O 1
ATOM 728 N N . ILE A 1 96 ? -1.517 12.044 -8.242 1.00 89.88 96 ILE A N 1
ATOM 729 C CA . ILE A 1 96 ? -2.615 11.090 -8.042 1.00 89.88 96 ILE A CA 1
ATOM 730 C C . ILE A 1 96 ? -2.916 10.933 -6.548 1.00 89.88 96 ILE A C 1
ATOM 732 O O . ILE A 1 96 ? -4.061 11.109 -6.142 1.00 89.88 96 ILE A O 1
ATOM 736 N N . ALA A 1 97 ? -1.903 10.689 -5.712 1.00 92.00 97 ALA A N 1
ATOM 737 C CA . ALA A 1 97 ? -2.080 10.542 -4.267 1.00 92.00 97 ALA A CA 1
ATOM 738 C C . ALA A 1 97 ? -2.729 11.786 -3.631 1.00 92.00 97 ALA A C 1
ATOM 740 O O . ALA A 1 97 ? -3.690 11.676 -2.871 1.00 92.00 97 ALA A O 1
ATOM 741 N N . ARG A 1 98 ? -2.274 12.991 -3.998 1.00 92.00 98 ARG A N 1
ATOM 742 C CA . ARG A 1 98 ? -2.882 14.250 -3.531 1.00 92.00 98 ARG A CA 1
ATOM 743 C C . ARG A 1 98 ? -4.318 14.419 -4.007 1.00 92.00 98 ARG A C 1
ATOM 745 O O . ARG A 1 98 ? -5.143 14.938 -3.260 1.00 92.00 98 ARG A O 1
ATOM 752 N N . TRP A 1 99 ? -4.615 14.038 -5.245 1.00 92.75 99 TRP A N 1
ATOM 753 C CA . TRP A 1 99 ? -5.970 14.109 -5.777 1.00 92.75 99 TRP A CA 1
ATOM 754 C C . TRP A 1 99 ? -6.908 13.148 -5.040 1.00 92.75 99 TRP A C 1
ATOM 756 O O . TRP A 1 99 ? -7.984 13.566 -4.620 1.00 92.75 99 TRP A O 1
ATOM 766 N N . LEU A 1 100 ? -6.479 11.909 -4.791 1.00 93.19 100 LEU A N 1
ATOM 767 C CA . LEU A 1 100 ? -7.249 10.926 -4.023 1.00 93.19 100 LEU A CA 1
ATOM 768 C C . LEU A 1 100 ? -7.527 11.406 -2.601 1.00 93.19 100 LEU A C 1
ATOM 770 O O . LEU A 1 100 ? -8.665 11.322 -2.148 1.00 93.19 100 LEU A O 1
ATOM 774 N N . GLN A 1 101 ? -6.510 11.955 -1.931 1.00 93.56 101 GLN A N 1
ATOM 775 C CA . GLN A 1 101 ? -6.648 12.489 -0.579 1.00 93.56 101 GLN A CA 1
ATOM 776 C C . GLN A 1 101 ? -7.627 13.670 -0.532 1.00 93.56 101 GLN A C 1
ATOM 778 O O . GLN A 1 101 ? -8.487 13.721 0.338 1.00 93.56 101 GLN A O 1
ATOM 783 N N . ARG A 1 102 ? -7.527 14.614 -1.480 1.00 93.81 102 ARG A N 1
ATOM 784 C CA . ARG A 1 102 ? -8.407 15.799 -1.542 1.00 93.81 102 ARG A CA 1
ATOM 785 C C . ARG A 1 102 ? -9.871 15.454 -1.789 1.00 93.81 102 ARG A C 1
ATOM 787 O O . ARG A 1 102 ? -10.738 16.189 -1.333 1.00 93.81 102 ARG A O 1
ATOM 794 N N . ASN A 1 103 ? -10.128 14.384 -2.534 1.00 93.06 103 ASN A N 1
ATOM 795 C CA . ASN A 1 103 ? -11.479 13.908 -2.820 1.00 93.06 103 ASN A CA 1
ATOM 796 C C . ASN A 1 103 ? -11.936 12.8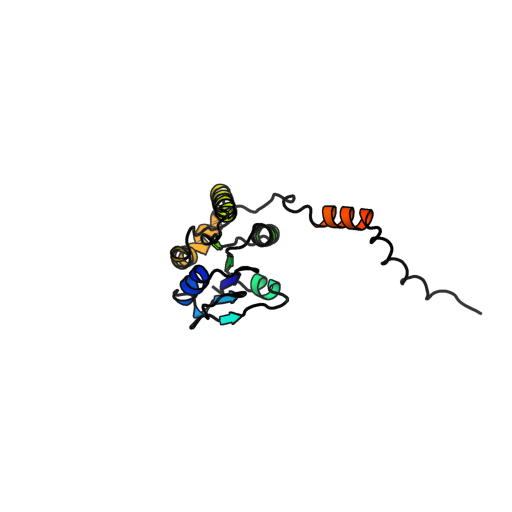11 -1.847 1.00 93.06 103 ASN A C 1
ATOM 798 O O . ASN A 1 103 ? -13.009 12.249 -2.036 1.00 93.06 103 ASN A O 1
ATOM 802 N N . SER A 1 104 ? -11.130 12.488 -0.831 1.00 94.75 104 SER A N 1
ATOM 803 C CA . SER A 1 104 ? -11.414 11.440 0.149 1.00 94.75 104 SER A CA 1
ATOM 804 C C . SER A 1 104 ? -11.701 10.068 -0.476 1.00 94.75 104 SER A C 1
ATOM 806 O O . SER A 1 104 ? -12.499 9.309 0.055 1.00 94.75 104 SER A O 1
ATOM 808 N N . PHE A 1 105 ? -11.074 9.716 -1.600 1.00 94.56 105 PHE A N 1
ATOM 809 C CA . PHE A 1 105 ? -11.283 8.400 -2.226 1.00 94.56 105 PHE A CA 1
ATOM 810 C C . PHE A 1 105 ? -10.413 7.298 -1.618 1.00 94.56 105 PHE A C 1
ATOM 812 O O . PHE A 1 105 ? -10.777 6.127 -1.664 1.00 94.56 105 PHE A O 1
ATOM 819 N N . ALA A 1 106 ? -9.257 7.660 -1.063 1.00 95.62 106 ALA A N 1
ATOM 820 C CA . ALA A 1 106 ? -8.305 6.718 -0.492 1.00 95.62 106 ALA A CA 1
ATOM 821 C C . ALA A 1 106 ? -7.654 7.295 0.766 1.00 95.62 106 ALA A C 1
ATOM 823 O O . ALA A 1 106 ? -7.552 8.516 0.923 1.00 95.62 106 ALA A O 1
ATOM 824 N N . VAL A 1 107 ? -7.152 6.405 1.619 1.00 97.12 107 VAL A N 1
ATOM 825 C CA . VAL A 1 107 ? -6.246 6.773 2.709 1.00 97.12 107 VAL A CA 1
ATOM 826 C C . VAL A 1 107 ? -4.849 6.925 2.109 1.00 97.12 107 VAL A C 1
ATOM 828 O O . VAL A 1 107 ? -4.450 6.131 1.261 1.00 97.12 107 VAL A O 1
ATOM 831 N N . VAL A 1 108 ? -4.100 7.956 2.497 1.00 96.50 108 VAL A N 1
ATOM 832 C CA . VAL A 1 108 ? -2.814 8.274 1.859 1.00 96.50 108 VAL A CA 1
ATOM 833 C C . VAL A 1 108 ? -1.735 8.493 2.908 1.00 96.50 108 VAL A C 1
ATOM 835 O O . VAL A 1 108 ? -1.881 9.358 3.769 1.00 96.50 108 VAL A O 1
ATOM 838 N N . ALA A 1 109 ? -0.628 7.764 2.778 1.00 96.38 109 ALA A N 1
ATOM 839 C CA . ALA A 1 109 ? 0.632 8.078 3.443 1.00 96.38 109 ALA A CA 1
ATOM 840 C C . ALA A 1 109 ? 1.559 8.710 2.398 1.00 96.38 109 ALA A C 1
ATOM 842 O O . ALA A 1 109 ? 1.838 8.099 1.372 1.00 96.38 109 ALA A O 1
ATOM 843 N N . MET A 1 110 ? 2.011 9.949 2.606 1.00 93.19 110 MET A N 1
ATOM 844 C CA . MET A 1 110 ? 2.797 10.665 1.585 1.00 93.19 110 MET A CA 1
ATOM 845 C C . MET A 1 110 ? 4.212 10.111 1.439 1.00 93.19 110 MET A C 1
ATOM 847 O O . MET A 1 110 ? 4.824 10.277 0.383 1.00 93.19 110 MET A O 1
ATOM 851 N N . TYR A 1 111 ? 4.709 9.454 2.486 1.00 93.81 111 TYR A N 1
ATOM 852 C CA . TYR A 1 111 ? 6.033 8.858 2.523 1.00 93.81 111 TYR A CA 1
ATOM 853 C C . TYR A 1 111 ? 5.991 7.456 3.153 1.00 93.81 111 TYR A C 1
ATOM 855 O O . TYR A 1 111 ? 5.152 7.213 4.027 1.00 93.81 111 TYR A O 1
ATOM 863 N N . PRO A 1 112 ? 6.884 6.537 2.740 1.00 95.06 112 PRO A N 1
ATOM 864 C CA . PRO A 1 112 ? 6.989 5.188 3.300 1.00 95.06 112 PRO A CA 1
ATOM 865 C C . PRO A 1 112 ? 7.052 5.134 4.824 1.00 95.06 112 PRO A C 1
ATOM 867 O O . PRO A 1 112 ? 6.418 4.283 5.436 1.00 95.06 112 PRO A O 1
ATOM 870 N N . GLU A 1 113 ? 7.759 6.069 5.450 1.00 95.06 113 GLU A N 1
ATOM 871 C CA . GLU A 1 113 ? 7.982 6.107 6.896 1.00 95.06 113 GLU A CA 1
ATOM 872 C C . GLU A 1 113 ? 6.677 6.317 7.678 1.00 95.06 113 GLU A C 1
ATOM 874 O O . GLU A 1 113 ? 6.576 5.926 8.838 1.00 95.06 113 GLU A O 1
ATOM 879 N N . GLN A 1 114 ? 5.660 6.890 7.029 1.00 96.31 114 GLN A N 1
ATOM 880 C CA . GLN A 1 114 ? 4.345 7.147 7.613 1.00 96.31 114 GLN A CA 1
ATOM 881 C C . GLN A 1 114 ? 3.403 5.942 7.505 1.00 96.31 114 GLN A C 1
ATOM 883 O O . GLN A 1 114 ? 2.338 5.951 8.116 1.00 96.31 114 GLN A O 1
ATOM 888 N N . VAL A 1 115 ? 3.753 4.905 6.730 1.00 97.12 115 VAL A N 1
ATOM 889 C CA . VAL A 1 115 ? 2.829 3.800 6.424 1.00 97.12 115 VAL A CA 1
ATOM 890 C C . VAL A 1 115 ? 2.302 3.126 7.691 1.00 97.12 115 VAL A C 1
ATOM 892 O O . VAL A 1 115 ? 1.117 2.829 7.768 1.00 97.12 115 VAL A O 1
ATOM 895 N N . ASN A 1 116 ? 3.151 2.933 8.702 1.00 96.75 116 ASN A N 1
ATOM 896 C CA . ASN A 1 116 ? 2.770 2.242 9.934 1.00 96.75 116 ASN A CA 1
ATOM 897 C C . ASN A 1 116 ? 1.829 3.080 10.808 1.00 96.75 116 ASN A C 1
ATOM 899 O O . ASN A 1 116 ? 0.837 2.551 11.293 1.00 96.75 116 ASN A O 1
ATOM 903 N N . GLU A 1 117 ? 2.091 4.380 10.945 1.00 96.88 117 GLU A N 1
ATOM 904 C CA . GLU A 1 117 ? 1.208 5.317 11.658 1.00 96.88 117 GLU A CA 1
ATOM 905 C C . GLU A 1 117 ? -0.173 5.399 10.983 1.00 96.88 117 GLU A C 1
ATOM 907 O O . GLU A 1 117 ? -1.222 5.364 11.630 1.00 96.88 117 GLU A O 1
ATOM 912 N N . VAL A 1 118 ? -0.185 5.452 9.649 1.00 97.19 118 VAL A N 1
ATOM 913 C CA . VAL A 1 118 ? -1.429 5.485 8.874 1.00 97.19 118 VAL A CA 1
ATOM 914 C C . VAL A 1 118 ? -2.163 4.142 8.940 1.00 97.19 118 VAL A C 1
ATOM 916 O O . VAL A 1 118 ? -3.389 4.128 8.935 1.00 97.19 118 VAL A O 1
ATOM 919 N N . LEU A 1 119 ? -1.452 3.015 9.047 1.00 96.81 119 LEU A N 1
ATOM 920 C CA . LEU A 1 119 ? -2.058 1.699 9.277 1.00 96.81 119 LEU A CA 1
ATOM 921 C C . LEU A 1 119 ? -2.740 1.605 10.648 1.00 96.81 119 LEU A C 1
ATOM 923 O O . LEU A 1 119 ? -3.811 1.010 10.734 1.00 96.81 119 LEU A O 1
ATOM 927 N N . GLU A 1 120 ? -2.165 2.200 11.697 1.00 96.00 120 GLU A N 1
ATOM 928 C CA . GLU A 1 120 ? -2.772 2.222 13.039 1.00 96.00 120 GLU A CA 1
ATOM 929 C C . GLU A 1 120 ? -4.117 2.958 13.053 1.00 96.00 120 GLU A C 1
ATOM 931 O O . GLU A 1 120 ? -5.068 2.506 13.689 1.00 96.00 120 GLU A O 1
ATOM 936 N N . SER A 1 121 ? -4.215 4.058 12.305 1.00 95.75 121 SER A N 1
ATOM 937 C CA . SER A 1 121 ? -5.422 4.891 12.196 1.00 95.75 121 SER A CA 1
ATOM 938 C C . SER A 1 121 ? -6.292 4.573 10.970 1.00 95.75 121 SER A C 1
ATOM 940 O O . SER A 1 121 ? -7.276 5.269 10.706 1.00 95.75 121 SER A O 1
ATOM 942 N N . TYR A 1 122 ? -5.968 3.517 10.212 1.00 96.75 122 TYR A N 1
ATOM 943 C CA . TYR A 1 122 ? -6.583 3.245 8.908 1.00 96.75 122 TYR A CA 1
ATOM 944 C C . TYR A 1 122 ? -8.103 3.062 8.990 1.00 96.75 122 TYR A C 1
ATOM 946 O O . TYR A 1 122 ? -8.819 3.617 8.161 1.00 96.75 122 TYR A O 1
ATOM 954 N N . GLU A 1 123 ? -8.611 2.325 9.982 1.00 94.31 123 GLU A N 1
ATOM 955 C CA . GLU A 1 123 ? -10.055 2.067 10.114 1.00 94.31 123 GLU A CA 1
ATOM 956 C C . GLU A 1 123 ? -10.862 3.345 10.377 1.00 94.31 123 GLU A C 1
ATOM 958 O O . GLU A 1 123 ? -11.983 3.486 9.889 1.00 94.31 123 GLU A O 1
ATOM 963 N N . GLU A 1 124 ? -10.292 4.301 11.110 1.00 94.81 124 GLU A N 1
ATOM 964 C CA . GLU A 1 124 ? -10.906 5.609 11.353 1.00 94.81 124 GLU A CA 1
ATOM 965 C C . GLU A 1 124 ? -10.810 6.492 10.101 1.00 94.81 124 GLU A C 1
ATOM 967 O O . GLU A 1 124 ? -11.800 7.086 9.667 1.00 94.81 124 GLU A O 1
ATOM 972 N N . ALA A 1 125 ? -9.637 6.523 9.459 1.00 94.38 125 ALA A N 1
ATOM 973 C CA . ALA A 1 125 ? -9.414 7.286 8.234 1.00 94.38 125 ALA A CA 1
ATOM 974 C C . ALA A 1 125 ? -10.326 6.815 7.087 1.00 94.38 125 ALA A C 1
ATOM 976 O O . ALA A 1 125 ? -10.917 7.633 6.380 1.00 94.38 125 ALA A O 1
ATOM 977 N N . LYS A 1 126 ? -10.506 5.497 6.944 1.00 94.31 126 LYS A N 1
ATOM 978 C CA . LYS A 1 126 ? -11.369 4.859 5.942 1.00 94.31 126 LYS A CA 1
ATOM 979 C C . LYS A 1 126 ? -12.834 5.272 6.073 1.00 94.31 126 LYS A C 1
ATOM 981 O O . LYS A 1 126 ? -13.508 5.405 5.057 1.00 94.31 126 LYS A O 1
ATOM 986 N N . GLN A 1 127 ? -13.336 5.508 7.288 1.00 93.25 127 GLN A N 1
ATOM 987 C CA . GLN A 1 127 ? -14.725 5.947 7.506 1.00 93.25 127 GLN A CA 1
ATOM 988 C C . GLN A 1 127 ? -15.001 7.346 6.947 1.00 93.25 127 GLN A C 1
ATOM 990 O O . GLN A 1 127 ? -16.144 7.674 6.637 1.00 93.25 127 GLN A O 1
ATOM 995 N N . SER A 1 128 ? -13.956 8.161 6.801 1.00 92.38 128 SER A N 1
ATOM 996 C CA . SER A 1 128 ? -14.048 9.487 6.189 1.00 92.38 128 SER A CA 1
ATOM 997 C C . SER A 1 128 ? -13.946 9.439 4.659 1.00 92.38 128 SER A C 1
ATOM 999 O O . SER A 1 128 ? -14.098 10.476 4.006 1.00 92.38 128 SER A O 1
ATOM 1001 N N . CYS A 1 129 ? -13.678 8.264 4.075 1.00 94.00 129 CYS A N 1
ATOM 1002 C CA . CYS A 1 129 ? -13.593 8.098 2.632 1.00 94.00 129 CYS A CA 1
ATOM 1003 C C . CYS A 1 129 ? -14.975 7.968 1.983 1.00 94.00 129 CYS A C 1
ATOM 1005 O O . CYS A 1 129 ? -15.905 7.377 2.532 1.00 94.00 129 CYS A O 1
ATOM 1007 N N . VAL A 1 130 ? -15.094 8.498 0.768 1.00 92.56 130 VAL A N 1
ATOM 1008 C CA . VAL A 1 130 ? -16.301 8.420 -0.054 1.00 92.56 130 VAL A CA 1
ATOM 1009 C C . VAL A 1 130 ? -16.130 7.372 -1.148 1.00 92.56 130 VAL A C 1
ATOM 1011 O O . VAL A 1 130 ? -15.037 7.168 -1.677 1.00 92.56 130 VAL A O 1
ATOM 1014 N N . ALA A 1 131 ? -17.228 6.705 -1.506 1.00 87.81 131 ALA A N 1
ATOM 1015 C CA . ALA A 1 131 ? -17.217 5.709 -2.568 1.00 87.81 131 ALA A CA 1
ATOM 1016 C C . ALA A 1 131 ? -16.805 6.337 -3.908 1.00 87.81 131 ALA A C 1
ATOM 1018 O O . ALA A 1 131 ? -17.332 7.374 -4.324 1.00 87.81 131 ALA A O 1
ATOM 1019 N N . PHE A 1 132 ? -15.894 5.670 -4.612 1.00 86.12 132 PHE A N 1
ATOM 1020 C CA . PHE A 1 132 ? -15.490 6.075 -5.948 1.00 86.12 132 PHE A CA 1
ATOM 1021 C C . PHE A 1 132 ? -16.601 5.734 -6.950 1.00 86.12 132 PHE A C 1
ATOM 1023 O O . PHE A 1 132 ? -16.855 4.571 -7.251 1.00 86.12 132 PHE A O 1
ATOM 1030 N N . THR A 1 133 ? -17.313 6.752 -7.440 1.00 76.06 133 THR A N 1
ATOM 1031 C CA . THR A 1 133 ? -18.485 6.578 -8.324 1.00 76.06 133 THR A CA 1
ATOM 1032 C C . THR A 1 133 ? -18.222 6.967 -9.781 1.00 76.06 133 THR A C 1
ATOM 1034 O O . THR A 1 133 ? -19.087 6.768 -10.642 1.00 76.06 133 THR A O 1
ATOM 1037 N N . GLU A 1 134 ? -17.026 7.466 -10.102 1.00 64.38 134 GLU A N 1
ATOM 1038 C CA . GLU A 1 134 ? -16.654 7.820 -11.471 1.00 64.38 134 GLU A CA 1
ATOM 1039 C C . GLU A 1 134 ? -16.367 6.567 -12.315 1.00 64.38 134 GLU A C 1
ATOM 1041 O O . GLU A 1 134 ? -15.243 6.091 -12.415 1.00 64.38 134 GLU A O 1
ATOM 1046 N N . ARG A 1 135 ? -17.396 6.036 -12.989 1.00 56.03 135 ARG A N 1
ATOM 1047 C CA . ARG A 1 135 ? -17.310 4.822 -13.835 1.00 56.03 135 ARG A CA 1
ATOM 1048 C C . ARG A 1 135 ? -16.497 4.968 -15.139 1.00 56.03 135 ARG A C 1
ATOM 1050 O O . ARG A 1 135 ? -16.751 4.235 -16.094 1.00 56.03 135 ARG A O 1
ATOM 1057 N N . ARG A 1 136 ? -15.627 5.970 -15.282 1.00 53.25 136 ARG A N 1
ATOM 1058 C CA . ARG A 1 136 ? -15.121 6.394 -16.606 1.00 53.25 136 ARG A CA 1
ATOM 1059 C C . ARG A 1 136 ? -13.629 6.693 -16.682 1.00 53.25 136 ARG A C 1
ATOM 1061 O O . ARG A 1 136 ? -13.215 7.377 -17.614 1.00 53.25 136 ARG A O 1
ATOM 1068 N N . PHE A 1 137 ? -12.816 6.173 -15.766 1.00 53.19 137 PHE A N 1
ATOM 1069 C CA . PHE A 1 137 ? -11.380 6.438 -15.850 1.00 53.19 137 PHE A CA 1
ATOM 1070 C C . PHE A 1 137 ? -10.678 5.574 -16.911 1.00 53.19 137 PHE A C 1
ATOM 1072 O O . PHE A 1 137 ? -9.868 6.087 -17.682 1.00 53.19 137 PHE A O 1
ATOM 1079 N N . PHE A 1 138 ? -11.045 4.293 -17.041 1.00 57.03 138 PHE A N 1
ATOM 1080 C CA . PHE A 1 138 ? -10.433 3.388 -18.018 1.00 57.03 138 PHE A CA 1
ATOM 1081 C C . PHE A 1 138 ? -11.420 2.943 -19.101 1.00 57.03 138 PHE A C 1
ATOM 1083 O O . PHE A 1 138 ? -12.188 2.000 -18.939 1.00 57.03 138 PHE A O 1
ATOM 1090 N N . TYR A 1 139 ? -11.331 3.556 -20.284 1.00 61.28 139 TYR A N 1
ATOM 1091 C CA . TYR A 1 139 ? -11.969 3.053 -21.511 1.00 61.28 139 TYR A CA 1
ATOM 1092 C C . TYR A 1 139 ? -11.216 1.850 -22.100 1.00 61.28 139 TYR A C 1
ATOM 1094 O O . TYR A 1 139 ? -11.210 1.671 -23.312 1.00 61.28 139 TYR A O 1
ATOM 1102 N N . GLN A 1 140 ? -10.563 1.027 -21.276 1.00 64.06 140 GLN A N 1
ATOM 1103 C CA . GLN A 1 140 ? -9.702 -0.051 -21.756 1.00 64.06 140 GLN A CA 1
ATOM 1104 C C . GLN A 1 140 ? -10.479 -1.048 -22.619 1.00 64.06 140 GLN A C 1
ATOM 1106 O O . GLN A 1 140 ? -10.035 -1.362 -23.714 1.00 64.06 140 GLN A O 1
ATOM 1111 N N . GLU A 1 141 ? -11.673 -1.469 -22.199 1.00 66.44 141 GLU A N 1
ATOM 1112 C CA . GLU A 1 141 ? -12.519 -2.365 -22.999 1.00 66.44 141 GLU A CA 1
ATOM 1113 C C . GLU A 1 141 ? -13.024 -1.722 -24.309 1.00 66.44 141 GLU A C 1
ATOM 1115 O O . GLU A 1 141 ? -12.829 -2.310 -25.376 1.00 66.44 141 GLU A O 1
ATOM 1120 N N . PRO A 1 142 ? -13.607 -0.504 -24.303 1.00 72.19 142 PRO A N 1
ATOM 1121 C CA . PRO A 1 142 ? -13.936 0.209 -25.538 1.00 72.19 142 PRO A CA 1
ATOM 1122 C C . PRO A 1 142 ? -12.738 0.426 -26.472 1.00 72.19 142 PRO A C 1
ATOM 1124 O O . PRO A 1 142 ? -12.862 0.231 -27.678 1.00 72.19 142 PRO A O 1
ATOM 1127 N N . LEU A 1 143 ? -11.577 0.793 -25.930 1.00 70.44 143 LEU A N 1
ATOM 1128 C CA . LEU A 1 143 ? -10.357 1.039 -26.694 1.00 70.44 143 LEU A CA 1
ATOM 1129 C C . LEU A 1 143 ? -9.799 -0.262 -27.275 1.00 70.44 143 LEU A C 1
ATOM 1131 O O . LEU A 1 143 ? -9.486 -0.310 -28.460 1.00 70.44 143 LEU A O 1
ATOM 1135 N N . ASN A 1 144 ? -9.741 -1.330 -26.479 1.00 76.00 144 ASN A N 1
ATOM 1136 C CA . ASN A 1 144 ? -9.337 -2.658 -26.933 1.00 76.00 144 ASN A CA 1
ATOM 1137 C C . ASN A 1 144 ? -10.256 -3.149 -28.049 1.00 76.00 144 ASN A C 1
ATOM 1139 O O . ASN A 1 144 ? -9.767 -3.675 -29.045 1.00 76.00 144 ASN A O 1
ATOM 1143 N N . ARG A 1 145 ? -11.571 -2.930 -27.922 1.00 79.19 145 ARG A N 1
ATOM 1144 C CA . ARG A 1 145 ? -12.541 -3.233 -28.979 1.00 79.19 145 ARG A CA 1
ATOM 1145 C C . ARG A 1 145 ? -12.267 -2.421 -30.244 1.00 79.19 145 ARG A C 1
ATOM 1147 O O . ARG A 1 145 ? -12.236 -2.993 -31.322 1.00 79.19 145 ARG A O 1
ATOM 1154 N N . MET A 1 146 ? -12.023 -1.115 -30.134 1.00 79.81 146 MET A N 1
ATOM 1155 C CA . MET A 1 146 ? -11.691 -0.276 -31.294 1.00 79.81 146 MET A CA 1
ATOM 1156 C C . MET A 1 146 ? -10.397 -0.721 -31.984 1.00 79.81 146 MET A C 1
ATOM 1158 O O . MET A 1 146 ? -10.351 -0.794 -33.209 1.00 79.81 146 MET A O 1
ATOM 1162 N N . VAL A 1 147 ? -9.354 -1.037 -31.212 1.00 79.12 147 VAL A N 1
ATOM 1163 C CA . VAL A 1 147 ? -8.068 -1.509 -31.740 1.00 79.12 147 VAL A CA 1
ATOM 1164 C C . VAL A 1 147 ? -8.227 -2.874 -32.405 1.00 79.12 147 VAL A C 1
ATOM 1166 O O . VAL A 1 147 ? -7.721 -3.070 -33.506 1.00 79.12 147 VAL A O 1
ATOM 1169 N N . ARG A 1 148 ? -8.958 -3.808 -31.787 1.00 80.00 148 ARG A N 1
ATOM 1170 C CA . ARG A 1 148 ? -9.231 -5.130 -32.369 1.00 80.00 148 ARG A CA 1
ATOM 1171 C C . ARG A 1 148 ? -10.059 -5.045 -33.644 1.00 80.00 148 ARG A C 1
ATOM 1173 O O . ARG A 1 148 ? -9.681 -5.681 -34.625 1.00 80.00 148 ARG A O 1
ATOM 1180 N N . ALA A 1 149 ? -11.094 -4.207 -33.660 1.00 83.88 149 ALA A N 1
ATOM 1181 C CA . ALA A 1 149 ? -11.893 -3.939 -34.850 1.00 83.88 149 ALA A CA 1
ATOM 1182 C C . ALA A 1 149 ? -11.034 -3.348 -35.977 1.00 83.88 149 ALA A C 1
ATOM 1184 O O . ALA A 1 149 ? -11.129 -3.776 -37.123 1.00 83.88 149 ALA A O 1
ATOM 1185 N N . HIS A 1 150 ? -10.143 -2.405 -35.654 1.00 82.19 150 HIS A N 1
ATOM 1186 C CA . HIS A 1 150 ? -9.233 -1.806 -36.631 1.00 82.19 150 HIS A CA 1
ATOM 1187 C C . HIS A 1 150 ? -8.168 -2.790 -37.144 1.00 82.19 150 HIS A C 1
ATOM 1189 O O . HIS A 1 150 ? -7.800 -2.740 -38.314 1.00 82.19 150 HIS A O 1
ATOM 1195 N N . MET A 1 151 ? -7.693 -3.703 -36.292 1.00 79.75 151 MET A N 1
ATOM 1196 C CA . MET A 1 151 ? -6.731 -4.749 -36.659 1.00 79.75 151 MET A CA 1
ATOM 1197 C C . MET A 1 151 ? -7.380 -6.002 -37.276 1.00 79.75 151 MET A C 1
ATOM 1199 O O . MET A 1 151 ? -6.668 -6.955 -37.585 1.00 79.75 151 MET A O 1
ATOM 1203 N N . GLY A 1 152 ? -8.707 -6.027 -37.458 1.00 75.88 152 GLY A N 1
ATOM 1204 C CA . GLY A 1 152 ? -9.428 -7.170 -38.032 1.00 75.88 152 GLY A CA 1
ATOM 1205 C C . GLY A 1 152 ? -9.414 -8.431 -37.156 1.00 75.88 152 GLY A C 1
ATOM 1206 O O . GLY A 1 152 ? -9.536 -9.539 -37.669 1.00 75.88 152 GLY A O 1
ATOM 1207 N N . LEU A 1 153 ? -9.234 -8.283 -35.840 1.00 71.12 153 LEU A N 1
ATOM 1208 C CA . LEU A 1 153 ? -9.082 -9.394 -34.888 1.00 71.12 153 LEU A CA 1
ATOM 1209 C C . LEU A 1 153 ? -10.406 -9.877 -34.272 1.00 71.12 153 LEU A C 1
ATOM 1211 O O . LEU A 1 153 ? -10.402 -10.840 -33.507 1.00 71.12 153 LEU A O 1
ATOM 1215 N N . ASP A 1 154 ? -11.530 -9.232 -34.588 1.00 63.69 154 ASP A N 1
ATOM 1216 C CA . ASP A 1 154 ? -12.843 -9.564 -34.014 1.00 63.69 154 ASP A CA 1
ATOM 1217 C C . ASP A 1 154 ? -13.523 -10.788 -34.675 1.00 63.69 154 ASP A C 1
ATOM 1219 O O . ASP A 1 154 ? -14.541 -11.266 -34.180 1.00 63.69 154 ASP A O 1
ATOM 1223 N N . ASP A 1 155 ? -12.943 -11.355 -35.741 1.00 54.53 155 ASP A N 1
ATOM 1224 C CA . ASP A 1 155 ? -13.599 -12.356 -36.606 1.00 54.53 155 ASP A CA 1
ATOM 1225 C C . ASP A 1 155 ? -13.312 -13.840 -36.274 1.00 54.53 155 ASP A C 1
ATOM 1227 O O . ASP A 1 155 ? -13.675 -14.732 -37.044 1.00 54.53 155 ASP A O 1
ATOM 1231 N N . LEU A 1 156 ? -12.682 -14.157 -35.134 1.00 50.25 156 LEU A N 1
ATOM 1232 C CA . LEU A 1 156 ? -12.216 -15.530 -34.845 1.00 50.25 156 LEU A CA 1
ATOM 1233 C C . LEU A 1 156 ? -12.900 -16.273 -33.682 1.00 50.25 156 LEU A C 1
ATOM 1235 O O . LEU A 1 156 ? -12.489 -17.390 -33.385 1.00 50.25 156 LEU A O 1
ATOM 1239 N N . SER A 1 157 ? -13.959 -15.749 -33.048 1.00 47.06 157 SER A N 1
ATOM 1240 C CA . SER A 1 157 ? -14.627 -16.463 -31.932 1.00 47.06 157 SER A CA 1
ATOM 1241 C C . SER A 1 157 ? -16.034 -17.009 -32.212 1.00 47.06 157 SER A C 1
ATOM 1243 O O . SER A 1 157 ? -16.656 -17.562 -31.309 1.00 47.06 157 SER A O 1
ATOM 1245 N N . SER A 1 158 ? -16.551 -16.921 -33.442 1.00 41.75 158 SER A N 1
ATOM 1246 C CA . SER A 1 158 ? -17.949 -17.284 -33.743 1.00 41.75 158 SER A CA 1
ATOM 1247 C C . SER A 1 158 ? -18.154 -18.529 -34.624 1.00 41.75 158 SER A C 1
ATOM 1249 O O . SER A 1 158 ? -19.286 -18.782 -35.038 1.00 41.75 158 SER A O 1
ATOM 1251 N N . LYS A 1 159 ? -17.122 -19.351 -34.891 1.00 40.06 159 LYS A N 1
ATOM 1252 C CA . LYS A 1 159 ? -17.263 -20.543 -35.763 1.00 40.06 159 LYS A CA 1
ATOM 1253 C C . LYS A 1 159 ? -17.378 -21.924 -35.100 1.00 40.06 159 LYS A C 1
ATOM 1255 O O . LYS A 1 159 ? -17.789 -22.840 -35.801 1.00 40.06 159 LYS A O 1
ATOM 1260 N N . ASP A 1 160 ? -17.201 -22.079 -33.786 1.00 40.12 160 ASP A N 1
ATOM 1261 C CA . ASP A 1 160 ? -17.232 -23.417 -33.147 1.00 40.12 160 ASP A CA 1
ATOM 1262 C C . ASP A 1 160 ? -18.473 -23.720 -32.282 1.00 40.12 160 ASP A C 1
ATOM 1264 O O . ASP A 1 160 ? -18.424 -24.524 -31.354 1.00 40.12 160 ASP A O 1
ATOM 1268 N N . GLN A 1 161 ? -19.633 -23.133 -32.600 1.00 41.44 161 GLN A N 1
ATOM 1269 C CA . GLN A 1 161 ? -20.922 -23.548 -32.013 1.00 41.44 161 GLN A CA 1
ATOM 1270 C C . GLN A 1 161 ? -22.044 -23.680 -33.053 1.00 41.44 161 GLN A C 1
ATOM 1272 O O . GLN A 1 161 ? -23.149 -23.185 -32.857 1.00 41.44 161 GLN A O 1
ATOM 1277 N N . LYS A 1 162 ? -21.789 -24.361 -34.175 1.00 39.97 162 LYS A N 1
ATOM 1278 C CA . LYS A 1 162 ? -22.849 -24.914 -35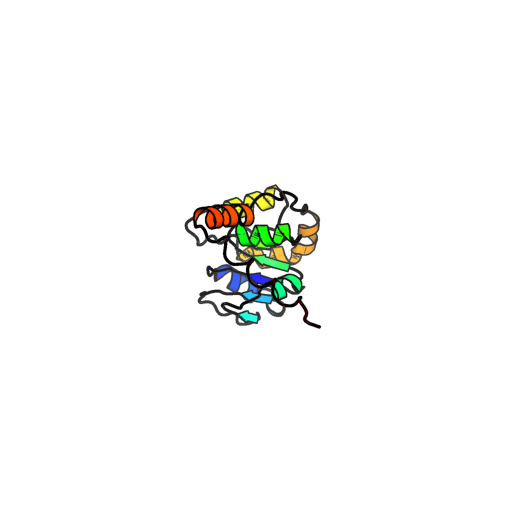.041 1.00 39.97 162 LYS A CA 1
ATOM 1279 C C . LYS A 1 162 ? -22.373 -26.189 -35.743 1.00 39.97 162 LYS A C 1
ATOM 1281 O O . LYS A 1 162 ? -22.147 -26.166 -36.946 1.00 39.97 162 LYS A O 1
ATOM 1286 N N . ASN A 1 163 ? -22.226 -27.298 -35.013 1.00 40.53 163 ASN A N 1
ATOM 1287 C CA . ASN A 1 163 ? -22.386 -28.625 -35.623 1.00 40.53 163 ASN A CA 1
ATOM 1288 C C . ASN A 1 163 ? -22.641 -29.741 -34.590 1.00 40.53 163 ASN A C 1
ATOM 1290 O O . ASN A 1 163 ? -21.763 -30.533 -34.269 1.00 40.53 163 ASN A O 1
ATOM 1294 N N . SER A 1 164 ? -23.866 -29.813 -34.070 1.00 42.72 164 SER A N 1
ATOM 1295 C CA . SER A 1 164 ? -24.439 -31.060 -33.540 1.00 42.72 164 SER A CA 1
ATOM 1296 C C . SER A 1 164 ? -25.966 -30.948 -33.498 1.00 42.72 164 SER A C 1
ATOM 1298 O O . SER A 1 164 ? -26.585 -30.754 -32.457 1.00 42.72 164 SER A O 1
ATOM 1300 N N . GLY A 1 165 ? -26.593 -31.024 -34.671 1.00 39.47 165 GLY A N 1
ATOM 1301 C CA . GLY A 1 165 ? -28.050 -31.062 -34.783 1.00 39.47 165 GLY A CA 1
ATOM 1302 C C . GLY A 1 165 ? -28.517 -31.254 -36.222 1.00 39.47 165 GLY A C 1
ATOM 1303 O O . GLY A 1 165 ? -28.624 -30.281 -36.961 1.00 39.47 165 GLY A O 1
ATOM 1304 N N . GLY A 1 166 ? -28.794 -32.505 -36.597 1.00 32.41 166 GLY A N 1
ATOM 1305 C CA . GLY A 1 166 ? -29.392 -32.915 -37.876 1.00 32.41 166 GLY A CA 1
ATOM 1306 C C . GLY A 1 166 ? -28.947 -34.335 -38.240 1.00 32.41 166 GLY A C 1
ATOM 1307 O O . GLY A 1 166 ? -27.849 -34.506 -38.749 1.00 32.41 166 GLY A O 1
ATOM 1308 N N . ASN A 1 167 ? -29.614 -35.359 -37.697 1.00 38.88 167 ASN A N 1
ATOM 1309 C CA . ASN A 1 167 ? -30.704 -36.136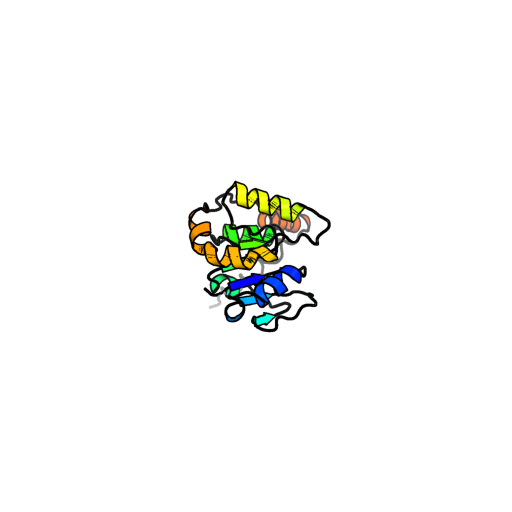 -38.319 1.00 38.88 167 ASN A CA 1
ATOM 1310 C C . ASN A 1 167 ? -30.251 -37.016 -39.491 1.00 38.88 167 ASN A C 1
ATOM 1312 O O . ASN A 1 167 ? -29.744 -36.502 -40.478 1.00 38.88 167 ASN A O 1
ATOM 1316 N N . ASN A 1 168 ? -30.552 -38.313 -39.399 1.00 36.31 168 ASN A N 1
ATOM 1317 C CA . ASN A 1 168 ? -31.235 -39.044 -40.465 1.00 36.31 168 ASN A CA 1
ATOM 1318 C C . ASN A 1 168 ? -31.931 -40.281 -39.876 1.00 36.31 168 ASN A C 1
ATOM 1320 O O . ASN A 1 168 ? -31.293 -41.057 -39.172 1.00 36.31 168 ASN A O 1
ATOM 1324 N N . GLU A 1 169 ? -33.238 -40.325 -40.154 1.00 37.47 169 GLU A N 1
ATOM 1325 C CA . GLU A 1 169 ? -34.104 -41.477 -40.481 1.00 37.47 169 GLU A CA 1
ATOM 1326 C C . GLU A 1 169 ? -34.030 -42.772 -39.657 1.00 37.47 169 GLU A C 1
ATOM 1328 O O . GLU A 1 169 ? -32.992 -43.467 -39.660 1.00 37.47 169 GLU A O 1
#

pLDDT: mean 84.85, std 16.79, range [32.41, 98.12]